Protein AF-A0A845V0U2-F1 (afdb_monomer_lite)

Organism: NCBI:txid2707351

pLDDT: mean 76.05, std 20.37, range [34.06, 98.31]

Sequence (108 aa):
MTSKRLALHSRMHVDTISPILSIRLTHMKTTIELPNDLLKQAKQTARAEGATLRALIEEGLQHALRAREQRKIVGLDFPTFGGSGLTEAFSEGDWSQLRNEIYRGRGG

Radius of gyration: 32.27 Å; chains: 1; bounding box: 70×57×74 Å

Secondary structure (DSSP, 8-state):
-------------------TTSTTS----------HHHHHHHHHHHHHTT--HHHHHHHHHHHHHHHHHTTS--------SSSSSS-HHHHT--HHHHHHHHTTTS--

Foldseek 3Di:
DDDDDDDDDDDDDPDDDPVPPPPPPDDDDDDDDDDPVVVVVLCVVCVVVVHDSVVSVVVVVVVVVVVVVVVPDPPPPPDDPPDDDDDPVCPVPDPVVVVCVVCPPVPD

InterPro domains:
  IPR010985 Ribbon-helix-helix [SSF47598] (29-69)

Structure (mmCIF, N/CA/C/O backbone):
data_AF-A0A845V0U2-F1
#
_entry.id   AF-A0A845V0U2-F1
#
loop_
_atom_site.group_PDB
_atom_site.id
_atom_site.type_symbol
_atom_site.label_atom_id
_atom_site.label_alt_id
_atom_site.label_comp_id
_atom_site.label_asym_id
_atom_site.label_entity_id
_atom_site.label_seq_id
_atom_site.pdbx_PDB_ins_code
_atom_site.Cartn_x
_atom_site.Cartn_y
_atom_site.Cartn_z
_atom_site.occupancy
_atom_site.B_iso_or_equiv
_atom_site.auth_seq_id
_atom_site.auth_comp_id
_atom_site.auth_asym_id
_atom_site.auth_atom_id
_atom_site.pdbx_PDB_model_num
ATOM 1 N N . MET A 1 1 ? 55.126 -42.897 18.189 1.00 37.78 1 MET A N 1
ATOM 2 C CA . MET A 1 1 ? 54.459 -41.665 18.667 1.00 37.78 1 MET A CA 1
ATOM 3 C C . MET A 1 1 ? 52.961 -41.873 18.516 1.00 37.78 1 MET A C 1
ATOM 5 O O . MET A 1 1 ? 52.460 -41.930 17.409 1.00 37.78 1 MET A O 1
ATOM 9 N N . THR A 1 2 ? 52.355 -42.430 19.563 1.00 35.25 2 THR A N 1
ATOM 10 C CA . THR A 1 2 ? 51.455 -41.754 20.527 1.00 35.25 2 THR A CA 1
ATOM 11 C C . THR A 1 2 ? 49.987 -41.855 20.124 1.00 35.25 2 THR A C 1
ATOM 13 O O . THR A 1 2 ? 49.462 -41.045 19.374 1.00 35.25 2 THR A O 1
ATOM 16 N N . SER A 1 3 ? 49.378 -42.906 20.680 1.00 34.06 3 SER A N 1
ATOM 17 C CA . SER A 1 3 ? 47.991 -43.064 21.115 1.00 34.06 3 SER A CA 1
ATOM 18 C C . SER A 1 3 ? 47.080 -41.843 21.028 1.00 34.06 3 SER A C 1
ATOM 20 O O . SER A 1 3 ? 47.426 -40.787 21.551 1.00 34.06 3 SER A O 1
ATOM 22 N N . LYS A 1 4 ? 45.818 -42.091 20.654 1.00 44.28 4 LYS A N 1
ATOM 23 C CA . LYS A 1 4 ? 44.692 -41.852 21.575 1.00 44.28 4 LYS A CA 1
ATOM 24 C C . LYS A 1 4 ? 43.432 -42.639 21.183 1.00 44.28 4 LYS A C 1
ATOM 26 O O . LYS A 1 4 ? 42.829 -42.425 20.142 1.00 44.28 4 LYS A O 1
ATOM 31 N N . ARG A 1 5 ? 43.063 -43.552 22.087 1.00 42.12 5 ARG A N 1
ATOM 32 C CA . ARG A 1 5 ? 41.711 -44.074 22.350 1.00 42.12 5 ARG A CA 1
ATOM 33 C C . ARG A 1 5 ? 40.795 -42.937 22.828 1.00 42.12 5 ARG A C 1
ATOM 35 O O . ARG A 1 5 ? 41.262 -42.157 23.651 1.00 42.12 5 ARG A O 1
ATOM 42 N N . LEU A 1 6 ? 39.521 -42.952 22.423 1.00 40.41 6 LEU A N 1
ATOM 43 C CA . LEU A 1 6 ? 38.274 -42.754 23.210 1.00 40.41 6 LEU A CA 1
ATOM 44 C C . LEU A 1 6 ? 37.167 -42.377 22.202 1.00 40.41 6 LEU A C 1
ATOM 46 O O . LEU A 1 6 ? 37.319 -41.400 21.487 1.00 40.41 6 LEU A O 1
ATOM 50 N N . ALA A 1 7 ? 36.156 -43.200 21.935 1.00 37.53 7 ALA A N 1
ATOM 51 C CA . ALA A 1 7 ? 35.041 -43.631 22.786 1.00 37.53 7 ALA A CA 1
ATOM 52 C C . ALA A 1 7 ? 33.756 -42.849 22.461 1.00 37.53 7 ALA A C 1
ATOM 54 O O . ALA A 1 7 ? 33.726 -41.632 22.561 1.00 37.53 7 ALA A O 1
ATOM 55 N N . LEU A 1 8 ? 32.714 -43.627 22.147 1.00 38.25 8 LEU A N 1
ATOM 56 C CA . LEU A 1 8 ? 31.318 -43.445 22.549 1.00 38.25 8 LEU A CA 1
ATOM 57 C C . LEU A 1 8 ? 30.676 -42.053 22.349 1.00 38.25 8 LEU A C 1
ATOM 59 O O . LEU A 1 8 ? 30.870 -41.146 23.146 1.00 38.25 8 LEU A O 1
ATOM 63 N N . HIS A 1 9 ? 29.698 -41.950 21.452 1.00 38.12 9 HIS A N 1
ATOM 64 C CA . HIS A 1 9 ? 28.314 -42.329 21.763 1.00 38.12 9 HIS A CA 1
ATOM 65 C C . HIS A 1 9 ? 27.393 -42.056 20.570 1.00 38.12 9 HIS A C 1
ATOM 67 O O . HIS A 1 9 ? 27.396 -40.990 19.966 1.00 38.12 9 HIS A O 1
ATOM 73 N N . SER A 1 10 ? 26.556 -43.051 20.297 1.00 45.88 10 SER A N 1
ATOM 74 C CA . SER A 1 10 ? 25.313 -42.926 19.552 1.00 45.88 10 SER A CA 1
ATOM 75 C C . SER A 1 10 ? 24.369 -41.942 20.248 1.00 45.88 10 SER A C 1
ATOM 77 O O . SER A 1 10 ? 24.117 -42.089 21.445 1.00 45.88 10 SER A O 1
ATOM 79 N N . ARG A 1 11 ? 23.800 -40.995 19.495 1.00 39.66 11 ARG A N 1
ATOM 80 C CA . ARG A 1 11 ? 22.417 -40.544 19.703 1.00 39.66 11 ARG A CA 1
ATOM 81 C C . ARG A 1 11 ? 21.900 -39.792 18.480 1.00 39.66 11 ARG A C 1
ATOM 83 O O . ARG A 1 11 ? 22.157 -38.610 18.293 1.00 39.66 11 ARG A O 1
ATOM 90 N N . MET A 1 12 ? 21.124 -40.505 17.666 1.00 43.47 12 MET A N 1
ATOM 91 C CA . MET A 1 12 ? 20.016 -39.890 16.946 1.00 43.47 12 MET A CA 1
ATOM 92 C C . MET A 1 12 ? 19.009 -39.403 17.988 1.00 43.47 12 MET A C 1
ATOM 94 O O . MET A 1 12 ? 18.418 -40.214 18.698 1.00 43.47 12 MET A O 1
ATOM 98 N N . HIS A 1 13 ? 18.800 -38.096 18.058 1.00 42.25 13 HIS A N 1
ATOM 99 C CA . HIS A 1 13 ? 17.496 -37.550 18.399 1.00 42.25 13 HIS A CA 1
ATOM 100 C C . HIS A 1 13 ? 17.319 -36.289 17.559 1.00 42.25 13 HIS A C 1
ATOM 102 O O . HIS A 1 13 ? 17.868 -35.228 17.840 1.00 42.25 13 HIS A O 1
ATOM 108 N N . VAL A 1 14 ? 16.646 -36.466 16.424 1.00 51.00 14 VAL A N 1
ATOM 109 C CA . VAL A 1 14 ? 16.053 -35.368 15.664 1.00 51.00 14 VAL A CA 1
ATOM 110 C C . VAL A 1 14 ? 14.872 -34.896 16.502 1.00 51.00 14 VAL A C 1
ATOM 112 O O . VAL A 1 14 ? 13.756 -35.387 16.357 1.00 51.00 14 VAL A O 1
ATOM 115 N N . ASP A 1 15 ? 15.160 -34.009 17.450 1.00 40.28 15 ASP A N 1
ATOM 116 C CA . ASP A 1 15 ? 14.149 -33.379 18.283 1.00 40.28 15 ASP A CA 1
ATOM 117 C C . ASP A 1 15 ? 13.441 -32.296 17.486 1.00 40.28 15 ASP A C 1
ATOM 119 O O . ASP A 1 15 ? 13.883 -31.154 17.351 1.00 40.28 15 ASP A O 1
ATOM 123 N N . THR A 1 16 ? 12.307 -32.706 16.934 1.00 51.66 16 THR A N 1
ATOM 124 C CA . THR A 1 16 ? 11.185 -31.854 16.573 1.00 51.66 16 THR A CA 1
ATOM 125 C C . THR A 1 16 ? 10.865 -30.901 17.729 1.00 51.66 16 THR A C 1
ATOM 127 O O . THR A 1 16 ? 10.142 -31.250 18.656 1.00 51.66 16 THR A O 1
ATOM 130 N N . ILE A 1 17 ? 11.367 -29.668 17.656 1.00 48.97 17 ILE A N 1
ATOM 131 C CA . ILE A 1 17 ? 10.842 -28.546 18.435 1.00 48.97 17 ILE A CA 1
ATOM 132 C C . ILE A 1 17 ? 10.338 -27.504 17.441 1.00 48.97 17 ILE A C 1
ATOM 134 O O . ILE A 1 17 ? 11.096 -26.754 16.829 1.00 48.97 17 ILE A O 1
ATOM 138 N N . SER A 1 18 ? 9.019 -27.514 17.265 1.00 43.78 18 SER A N 1
ATOM 139 C CA . SER A 1 18 ? 8.237 -26.555 16.493 1.00 43.78 18 SER A CA 1
ATOM 140 C C . SER A 1 18 ? 8.660 -25.104 16.789 1.00 43.78 18 SER A C 1
ATOM 142 O O . SER A 1 18 ? 8.627 -24.696 17.953 1.00 43.78 18 SER A O 1
ATOM 144 N N . PRO A 1 19 ? 8.980 -24.270 15.779 1.00 41.25 19 PRO A N 1
ATOM 145 C CA . PRO A 1 19 ? 9.452 -22.893 15.962 1.00 41.25 19 PRO A CA 1
ATOM 146 C C . PRO A 1 19 ? 8.307 -21.909 16.266 1.00 41.25 19 PRO A C 1
ATOM 148 O O . PRO A 1 19 ? 8.282 -20.781 15.776 1.00 41.25 19 PRO A O 1
ATOM 151 N N . ILE A 1 20 ? 7.357 -22.308 17.117 1.00 53.06 20 ILE A N 1
ATOM 152 C CA . ILE A 1 20 ? 6.240 -21.458 17.567 1.00 53.06 20 ILE A CA 1
ATOM 153 C C . ILE A 1 20 ? 6.767 -20.236 18.362 1.00 53.06 20 ILE A C 1
ATOM 155 O O . ILE A 1 20 ? 6.059 -19.248 18.539 1.00 53.06 20 ILE A O 1
ATOM 159 N N . LEU A 1 21 ? 8.049 -20.236 18.757 1.00 49.25 21 LEU A N 1
ATOM 160 C CA . LEU A 1 21 ? 8.686 -19.197 19.571 1.00 49.25 21 LEU A CA 1
ATOM 161 C C . LEU A 1 21 ? 9.716 -18.311 18.829 1.00 49.25 21 LEU A C 1
ATOM 163 O O . LEU A 1 21 ? 10.580 -17.727 19.472 1.00 49.25 21 LEU A O 1
ATOM 167 N N . SER A 1 22 ? 9.653 -18.163 17.497 1.00 48.09 22 SER A N 1
ATOM 168 C CA . SER A 1 22 ? 10.496 -17.177 16.771 1.00 48.09 22 SER A CA 1
ATOM 169 C C . SER A 1 22 ? 9.776 -15.847 16.442 1.00 48.09 22 SER A C 1
ATOM 171 O O . SER A 1 22 ? 10.392 -14.880 16.007 1.00 48.09 22 SER A O 1
ATOM 173 N N . ILE A 1 23 ? 8.468 -15.727 16.705 1.00 51.66 23 ILE A N 1
ATOM 174 C CA . ILE A 1 23 ? 7.623 -14.631 16.169 1.00 51.66 23 ILE A CA 1
ATOM 175 C C . ILE A 1 23 ? 7.716 -13.287 16.940 1.00 51.66 23 ILE A C 1
ATOM 177 O O . ILE A 1 23 ? 7.156 -12.279 16.516 1.00 51.66 23 ILE A O 1
ATOM 181 N N . ARG A 1 24 ? 8.436 -13.193 18.064 1.00 53.12 24 ARG A N 1
ATOM 182 C CA . ARG A 1 24 ? 8.381 -12.003 18.949 1.00 53.12 24 ARG A CA 1
ATOM 183 C C . ARG A 1 24 ? 9.572 -11.030 18.855 1.00 53.12 24 ARG A C 1
ATOM 185 O O . ARG A 1 24 ? 9.735 -10.234 19.773 1.00 53.12 24 ARG A O 1
ATOM 192 N N . LEU A 1 25 ? 10.379 -11.036 17.784 1.00 51.84 25 LEU A N 1
ATOM 193 C CA . LEU A 1 25 ? 11.579 -10.170 17.678 1.00 51.84 25 LEU A CA 1
ATOM 194 C C . LEU A 1 25 ? 11.816 -9.478 16.311 1.00 51.84 25 LEU A C 1
ATOM 196 O O . LEU A 1 25 ? 12.953 -9.166 15.978 1.00 51.84 25 LEU A O 1
ATOM 200 N N . THR A 1 26 ? 10.776 -9.164 15.524 1.00 57.16 26 THR A N 1
ATOM 201 C CA . THR A 1 26 ? 10.941 -8.354 14.284 1.00 57.16 26 THR A CA 1
ATOM 202 C C . THR A 1 26 ? 9.974 -7.176 14.129 1.00 57.16 26 THR A C 1
ATOM 204 O O . THR A 1 26 ? 10.027 -6.457 13.132 1.00 57.16 26 THR A O 1
ATOM 207 N N . HIS A 1 27 ? 9.094 -6.915 15.099 1.00 63.62 27 HIS A N 1
ATOM 208 C CA . HIS A 1 27 ? 8.126 -5.825 14.979 1.00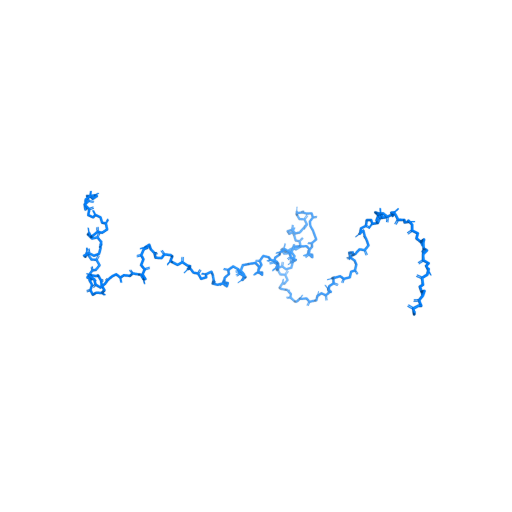 63.62 27 HIS A CA 1
ATOM 209 C C . HIS A 1 27 ? 8.683 -4.498 15.497 1.00 63.62 27 HIS A C 1
ATOM 211 O O . HIS A 1 27 ? 8.606 -4.187 16.683 1.00 63.62 27 HIS A O 1
ATOM 217 N N . MET A 1 28 ? 9.170 -3.669 14.576 1.00 72.69 28 MET A N 1
ATOM 218 C CA . MET A 1 28 ? 9.377 -2.251 14.849 1.00 72.69 28 MET A CA 1
ATOM 219 C C . MET A 1 28 ? 8.017 -1.559 15.043 1.00 72.69 28 MET A C 1
ATOM 221 O O . MET A 1 28 ? 7.066 -1.768 14.278 1.00 72.69 28 MET A O 1
ATOM 225 N N . LYS A 1 29 ? 7.919 -0.725 16.081 1.00 81.31 29 LYS A N 1
ATOM 226 C CA . LYS A 1 29 ? 6.811 0.213 16.257 1.00 81.31 29 LYS A CA 1
ATOM 227 C C . LYS A 1 29 ? 7.159 1.489 15.503 1.00 81.31 29 LYS A C 1
ATOM 229 O O . LYS A 1 29 ? 8.090 2.191 15.875 1.00 81.31 29 LYS A O 1
ATOM 234 N N . THR A 1 30 ? 6.405 1.775 14.453 1.00 85.94 30 THR A N 1
ATOM 235 C CA . THR A 1 30 ? 6.503 3.032 13.715 1.00 85.94 30 THR A CA 1
ATOM 236 C C . THR A 1 30 ? 5.354 3.951 14.113 1.00 85.94 30 THR A C 1
ATOM 238 O O . THR A 1 30 ? 4.217 3.508 14.317 1.00 85.94 30 THR A O 1
ATOM 241 N N . THR A 1 31 ? 5.671 5.235 14.247 1.00 92.00 31 THR A N 1
ATOM 242 C CA . THR A 1 31 ? 4.694 6.321 14.322 1.00 92.00 31 THR A CA 1
ATOM 243 C C . THR A 1 31 ? 4.782 7.060 12.997 1.00 92.00 31 THR A C 1
ATOM 245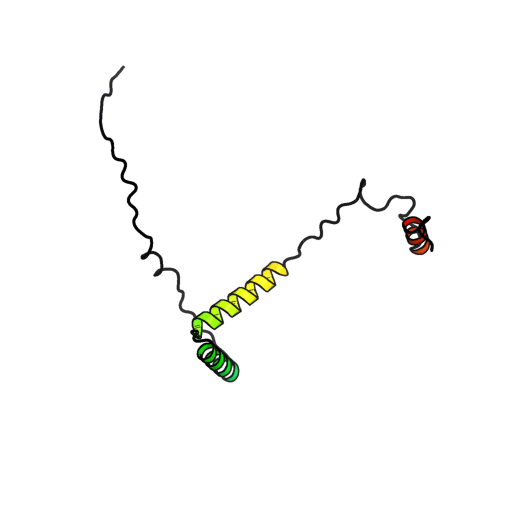 O O . THR A 1 31 ? 5.868 7.470 12.598 1.00 92.00 31 THR A O 1
ATOM 248 N N . ILE A 1 32 ? 3.661 7.158 12.291 1.00 92.06 32 ILE A N 1
ATOM 249 C CA . ILE A 1 32 ? 3.556 7.830 10.996 1.00 92.06 32 ILE A CA 1
ATOM 250 C C . ILE A 1 32 ? 2.410 8.832 11.074 1.00 92.06 32 ILE A C 1
ATOM 252 O O . ILE A 1 32 ? 1.358 8.520 11.635 1.00 92.06 32 ILE A O 1
ATOM 256 N N . GLU A 1 33 ? 2.614 10.014 10.509 1.00 95.56 33 GLU A N 1
ATOM 257 C CA . GLU A 1 33 ? 1.561 11.015 10.366 1.00 95.56 33 GLU A CA 1
ATOM 258 C C . GLU A 1 33 ? 0.755 10.713 9.100 1.00 95.56 33 GLU A C 1
ATOM 260 O O . GLU A 1 33 ? 1.320 10.513 8.023 1.00 95.56 33 GLU A O 1
ATOM 265 N N . LEU A 1 34 ? -0.570 10.652 9.230 1.00 95.06 34 LEU A N 1
ATOM 266 C CA . LEU A 1 34 ? -1.491 10.371 8.129 1.00 95.06 34 LEU A CA 1
ATOM 267 C C . LEU A 1 34 ? -2.602 11.426 8.105 1.00 95.06 34 LEU A C 1
ATOM 269 O O . LEU A 1 34 ? -3.115 11.777 9.169 1.00 95.06 34 LEU A O 1
ATOM 273 N N . PRO A 1 35 ? -3.048 11.881 6.919 1.00 98.00 35 PRO A N 1
ATOM 274 C CA . PRO A 1 35 ? -4.251 12.698 6.815 1.00 98.00 35 PRO A CA 1
ATOM 275 C C . PRO A 1 35 ? -5.449 12.003 7.476 1.00 98.00 35 PRO A C 1
ATOM 277 O O . PRO A 1 35 ? -5.662 10.802 7.285 1.00 98.00 35 PRO A O 1
ATOM 280 N N . ASN A 1 36 ? -6.256 12.761 8.223 1.00 97.88 36 ASN A N 1
ATOM 281 C CA . ASN A 1 36 ? -7.390 12.220 8.983 1.00 97.88 36 ASN A CA 1
ATOM 282 C C . ASN A 1 36 ? -8.368 11.429 8.105 1.00 97.88 36 ASN A C 1
ATOM 284 O O . ASN A 1 36 ? -8.819 10.349 8.496 1.00 97.88 36 ASN A O 1
ATOM 288 N N . ASP A 1 37 ? -8.653 11.932 6.904 1.00 98.12 37 ASP A N 1
ATOM 289 C CA . ASP A 1 37 ? -9.569 11.281 5.968 1.00 98.12 37 ASP A CA 1
ATOM 290 C C . ASP A 1 37 ? -9.029 9.932 5.489 1.00 98.12 37 ASP A C 1
ATOM 292 O O . ASP A 1 37 ? -9.777 8.956 5.424 1.00 98.12 37 ASP A O 1
ATOM 296 N N . LEU A 1 38 ? -7.718 9.841 5.246 1.00 97.44 38 LEU A N 1
ATOM 297 C CA . LEU A 1 38 ? -7.064 8.594 4.857 1.00 97.44 38 LEU A CA 1
ATOM 298 C C . LEU A 1 38 ? -7.077 7.582 6.008 1.00 97.44 38 LEU A C 1
ATOM 300 O O . LEU A 1 38 ? -7.396 6.412 5.802 1.00 97.44 38 LEU A O 1
ATOM 304 N N . LEU A 1 39 ? -6.797 8.030 7.236 1.00 97.62 39 LEU A N 1
ATOM 305 C CA . LEU A 1 39 ? -6.867 7.173 8.422 1.00 97.62 39 LEU A CA 1
ATOM 306 C C . LEU A 1 39 ? -8.289 6.637 8.650 1.00 97.62 39 LEU A C 1
ATOM 308 O O . LEU A 1 39 ? -8.460 5.475 9.031 1.00 97.62 39 LEU A O 1
ATOM 312 N N . LYS A 1 40 ? -9.310 7.472 8.426 1.00 98.25 40 LYS A N 1
ATOM 313 C CA . LYS A 1 40 ? -10.720 7.078 8.532 1.00 98.25 40 LYS A CA 1
ATOM 314 C C . LYS A 1 40 ? -11.071 6.012 7.496 1.00 98.25 40 LYS A C 1
ATOM 316 O O . LYS A 1 40 ? -11.626 4.981 7.874 1.00 98.25 40 LYS A O 1
ATOM 321 N N . GLN A 1 41 ? -10.707 6.238 6.234 1.00 98.06 41 GLN A N 1
ATOM 322 C CA . GLN A 1 41 ? -10.931 5.282 5.147 1.00 98.06 41 GLN A CA 1
ATOM 323 C C . GLN A 1 41 ? -10.230 3.950 5.430 1.00 98.06 41 GLN A C 1
ATOM 325 O O . GLN A 1 41 ? -10.885 2.913 5.455 1.00 98.06 41 GLN A O 1
ATOM 330 N N . ALA A 1 42 ? -8.941 3.978 5.778 1.00 97.38 42 ALA A N 1
ATOM 331 C CA . ALA A 1 42 ? -8.171 2.773 6.081 1.00 97.38 42 ALA A CA 1
ATOM 332 C C . ALA A 1 42 ? -8.777 1.958 7.240 1.00 97.38 42 ALA A C 1
ATOM 334 O O . ALA A 1 42 ? -8.866 0.733 7.171 1.00 97.38 42 ALA A O 1
ATOM 335 N N . LYS A 1 43 ? -9.251 2.624 8.304 1.00 97.56 43 LYS A N 1
ATOM 336 C CA . LYS A 1 43 ? -9.947 1.950 9.415 1.00 97.56 43 LYS A CA 1
ATOM 337 C C . LYS A 1 43 ? -11.271 1.324 8.981 1.00 97.56 43 LYS A C 1
ATOM 339 O O . LYS A 1 43 ? -11.617 0.260 9.489 1.00 97.56 43 LYS A O 1
ATOM 344 N N . GLN A 1 44 ? -12.023 1.987 8.105 1.00 98.31 44 GLN A N 1
ATOM 345 C CA . GLN A 1 44 ? -13.290 1.466 7.598 1.00 98.31 44 GLN A CA 1
ATOM 346 C C . GLN A 1 44 ? -13.067 0.234 6.718 1.00 98.31 44 GLN A C 1
ATOM 348 O O . GLN A 1 44 ? -13.731 -0.776 6.941 1.00 98.31 44 GLN A O 1
ATOM 353 N N . THR A 1 45 ? -12.095 0.289 5.805 1.00 98.25 45 THR A N 1
ATOM 354 C CA . THR A 1 45 ? -11.693 -0.841 4.956 1.00 98.25 45 THR A CA 1
ATOM 355 C C . THR A 1 45 ? -11.244 -2.031 5.795 1.00 98.25 45 THR A C 1
ATOM 357 O O . THR A 1 45 ? -11.826 -3.105 5.688 1.00 98.25 45 THR A O 1
ATOM 360 N N . ALA A 1 46 ? -10.315 -1.819 6.734 1.00 97.50 46 ALA A N 1
ATOM 361 C CA . ALA A 1 46 ? -9.832 -2.893 7.600 1.00 97.50 46 ALA A CA 1
ATOM 362 C C . ALA A 1 46 ? -10.975 -3.561 8.387 1.00 97.50 46 ALA A C 1
ATOM 364 O O . ALA A 1 46 ? -11.020 -4.781 8.501 1.00 97.50 46 ALA A O 1
ATOM 365 N N . ARG A 1 47 ? -11.945 -2.781 8.888 1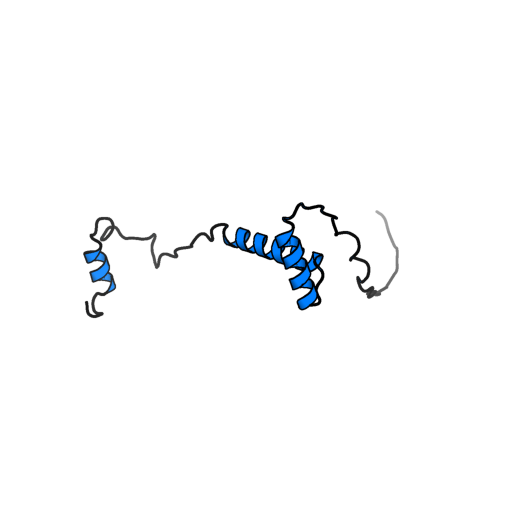.00 97.94 47 ARG A N 1
ATOM 366 C CA . ARG A 1 47 ? -13.127 -3.335 9.571 1.00 97.94 47 ARG A CA 1
ATOM 367 C C . ARG A 1 47 ? -14.018 -4.148 8.638 1.00 97.94 47 ARG A C 1
ATOM 369 O O . ARG A 1 47 ? -14.483 -5.204 9.050 1.00 97.94 47 ARG A O 1
ATOM 376 N N . ALA A 1 48 ? -14.269 -3.653 7.427 1.00 98.12 48 ALA A N 1
ATOM 377 C CA . ALA A 1 48 ? -15.097 -4.344 6.442 1.00 98.12 48 ALA A CA 1
ATOM 378 C C . ALA A 1 48 ? -14.484 -5.690 6.017 1.00 98.12 48 ALA A C 1
ATOM 380 O O . ALA A 1 48 ? -15.214 -6.649 5.794 1.00 98.12 48 ALA A O 1
ATOM 381 N N . GLU A 1 49 ? -13.155 -5.770 5.973 1.00 97.06 49 GLU A N 1
ATOM 382 C CA . GLU A 1 49 ? -12.397 -6.966 5.579 1.00 97.06 49 GLU A CA 1
ATOM 383 C C . GLU A 1 49 ? -12.051 -7.893 6.759 1.00 97.06 49 GLU A C 1
ATOM 385 O O . GLU A 1 49 ? -11.431 -8.936 6.568 1.00 97.06 49 GLU A O 1
ATOM 390 N N . GLY A 1 50 ? -12.418 -7.531 7.996 1.00 96.88 50 GLY A N 1
ATOM 391 C CA . GLY A 1 50 ? -12.027 -8.289 9.191 1.00 96.88 50 GLY A CA 1
ATOM 392 C C . GLY A 1 50 ? -10.517 -8.259 9.480 1.00 96.88 50 GLY A C 1
ATOM 393 O O . GLY A 1 50 ? -10.001 -9.120 10.191 1.00 96.88 50 GLY A O 1
ATOM 394 N N . ALA A 1 51 ? -9.805 -7.268 8.945 1.00 95.38 51 ALA A N 1
ATOM 395 C CA . ALA A 1 51 ? -8.371 -7.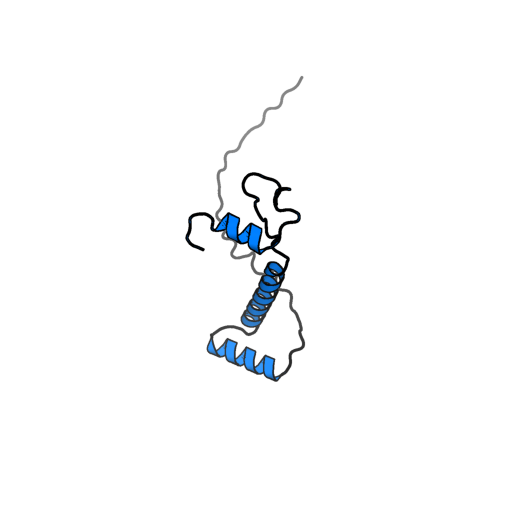072 9.090 1.00 95.38 51 ALA A CA 1
ATOM 396 C C . ALA A 1 51 ? -8.031 -6.007 10.149 1.00 95.38 51 ALA A C 1
ATOM 398 O O . ALA A 1 51 ? -8.871 -5.244 10.636 1.00 95.38 51 ALA A O 1
ATOM 399 N N . THR A 1 52 ? -6.749 -5.917 10.510 1.00 95.81 52 THR A N 1
ATOM 400 C CA . THR A 1 52 ? -6.250 -4.824 11.357 1.00 95.81 52 THR A CA 1
ATOM 401 C C . THR A 1 52 ? -5.731 -3.674 10.499 1.00 95.81 52 THR A C 1
ATOM 403 O O . THR A 1 52 ? -5.182 -3.895 9.422 1.00 95.81 52 THR A O 1
ATOM 406 N N . LEU A 1 53 ? -5.808 -2.437 11.007 1.00 94.81 53 LEU A N 1
ATOM 407 C CA . LEU A 1 53 ? -5.192 -1.277 10.343 1.00 94.81 53 LEU A CA 1
ATOM 408 C C . LEU A 1 53 ? -3.692 -1.502 10.084 1.00 94.81 53 LEU A C 1
ATOM 410 O O . LEU A 1 53 ? -3.166 -1.074 9.065 1.00 94.81 53 LEU A O 1
ATOM 414 N N . ARG A 1 54 ? -3.012 -2.193 11.006 1.00 93.12 54 ARG A N 1
ATOM 415 C CA . ARG A 1 54 ? -1.604 -2.564 10.861 1.00 93.12 54 ARG A CA 1
ATOM 416 C C . ARG A 1 54 ? -1.384 -3.454 9.637 1.00 93.12 54 ARG A C 1
ATOM 418 O O . ARG A 1 54 ? -0.507 -3.142 8.844 1.00 93.12 54 ARG A O 1
ATOM 425 N N . ALA A 1 55 ? -2.182 -4.512 9.490 1.00 93.75 55 ALA A N 1
ATOM 426 C CA . ALA A 1 55 ? -2.082 -5.431 8.359 1.00 93.75 55 ALA A CA 1
ATOM 427 C C . ALA A 1 55 ? -2.3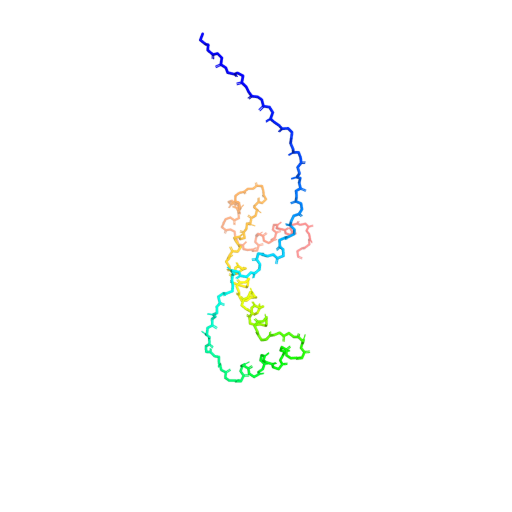07 -4.703 7.025 1.00 93.75 55 ALA A C 1
ATOM 429 O O . ALA A 1 55 ? -1.507 -4.861 6.109 1.00 93.75 55 ALA A O 1
ATOM 430 N N . LEU A 1 56 ? -3.312 -3.822 6.959 1.00 96.25 56 LEU A N 1
ATOM 431 C CA . LEU A 1 56 ? -3.592 -3.024 5.762 1.00 96.25 56 LEU A CA 1
ATOM 432 C C . LEU A 1 56 ? -2.426 -2.081 5.398 1.00 96.25 56 LEU A C 1
ATOM 434 O O . LEU A 1 56 ? -2.067 -1.941 4.231 1.00 96.25 56 LEU A O 1
ATOM 438 N N . ILE A 1 57 ? -1.797 -1.449 6.397 1.00 94.88 57 ILE A N 1
ATOM 439 C CA . ILE A 1 57 ? -0.615 -0.595 6.187 1.00 94.88 57 ILE A CA 1
ATOM 440 C C . ILE A 1 57 ? 0.586 -1.423 5.708 1.00 94.88 57 ILE A C 1
ATOM 442 O O . ILE A 1 57 ? 1.303 -0.995 4.803 1.00 94.88 57 ILE A O 1
ATOM 446 N N . GLU A 1 58 ? 0.818 -2.593 6.305 1.00 94.44 58 GLU A N 1
ATOM 447 C CA . GLU A 1 58 ? 1.912 -3.491 5.920 1.00 94.44 58 GLU A CA 1
ATOM 448 C C . GLU A 1 58 ? 1.736 -3.997 4.484 1.00 94.44 58 GLU A C 1
ATOM 450 O O . GLU A 1 58 ? 2.688 -3.951 3.703 1.00 94.44 58 GLU A O 1
ATOM 455 N N . GLU A 1 59 ? 0.520 -4.390 4.101 1.00 95.19 59 GLU A N 1
ATOM 456 C CA . GLU A 1 59 ? 0.189 -4.789 2.733 1.00 95.19 59 GLU A CA 1
ATOM 457 C C . GLU A 1 59 ? 0.433 -3.649 1.732 1.00 95.19 59 GLU A C 1
ATOM 459 O O . GLU A 1 59 ? 1.129 -3.833 0.729 1.00 95.19 59 GLU A O 1
ATOM 464 N N . GLY A 1 60 ? -0.076 -2.447 2.026 1.00 95.00 60 GLY A N 1
ATOM 465 C CA . GLY A 1 60 ? 0.127 -1.271 1.179 1.00 95.00 60 GLY A CA 1
ATOM 466 C C . GLY A 1 60 ? 1.607 -0.919 1.003 1.00 95.00 60 GLY A C 1
ATOM 467 O O . GLY A 1 60 ? 2.052 -0.631 -0.113 1.00 95.00 60 GLY A O 1
ATOM 468 N N . LEU A 1 61 ? 2.399 -1.003 2.078 1.00 95.50 61 LEU A N 1
ATOM 469 C CA . LEU A 1 61 ? 3.842 -0.769 2.027 1.00 95.50 61 LEU A CA 1
ATOM 470 C C . LEU A 1 61 ? 4.553 -1.824 1.170 1.00 95.50 61 LEU A C 1
ATOM 472 O O . LEU A 1 61 ? 5.380 -1.472 0.328 1.00 95.50 61 LEU A O 1
ATOM 476 N N . GLN A 1 62 ? 4.208 -3.102 1.334 1.00 95.94 62 GLN A N 1
ATOM 477 C CA . GLN A 1 62 ? 4.761 -4.176 0.511 1.00 95.94 62 GLN A CA 1
ATOM 478 C C . GLN A 1 62 ? 4.429 -3.991 -0.975 1.00 95.94 62 GLN A C 1
ATOM 480 O O . GLN A 1 62 ? 5.313 -4.139 -1.820 1.00 95.94 62 GLN A O 1
ATOM 485 N N . HIS A 1 63 ? 3.186 -3.628 -1.308 1.00 96.88 63 HIS A N 1
ATOM 486 C CA . HIS A 1 63 ? 2.790 -3.322 -2.685 1.00 96.88 63 HIS A CA 1
ATOM 487 C C . HIS A 1 63 ? 3.600 -2.164 -3.270 1.00 96.88 63 HIS A C 1
ATOM 489 O O . HIS A 1 63 ? 4.116 -2.273 -4.386 1.00 96.88 63 HIS A O 1
ATOM 495 N N . ALA A 1 64 ? 3.773 -1.083 -2.507 1.00 96.19 64 ALA A N 1
ATOM 496 C CA . ALA A 1 64 ? 4.556 0.066 -2.942 1.00 96.19 64 ALA A CA 1
ATOM 497 C C . ALA A 1 64 ? 6.034 -0.285 -3.194 1.00 96.19 64 ALA A C 1
ATOM 499 O O . ALA A 1 64 ? 6.622 0.225 -4.150 1.00 96.19 64 ALA A O 1
ATOM 500 N N . LEU A 1 65 ? 6.629 -1.155 -2.369 1.00 96.12 65 LEU A N 1
ATOM 501 C CA . LEU A 1 65 ? 8.007 -1.626 -2.545 1.00 96.12 65 LEU A CA 1
ATOM 502 C C . LEU A 1 65 ? 8.149 -2.528 -3.776 1.00 96.12 65 LEU A C 1
ATOM 504 O O . LEU A 1 65 ? 8.987 -2.238 -4.631 1.00 96.12 65 LEU A O 1
ATOM 508 N N . ARG A 1 66 ? 7.272 -3.528 -3.944 1.00 93.69 66 ARG A N 1
ATOM 509 C CA . ARG A 1 66 ? 7.261 -4.403 -5.134 1.00 93.69 66 ARG A CA 1
ATOM 510 C C . ARG A 1 66 ? 7.149 -3.601 -6.432 1.00 93.69 66 ARG A C 1
ATOM 512 O O . ARG A 1 66 ? 7.918 -3.810 -7.367 1.00 93.69 66 ARG A O 1
ATOM 519 N N . ALA A 1 67 ? 6.254 -2.614 -6.471 1.00 92.88 67 ALA A N 1
ATOM 520 C CA . ALA A 1 67 ? 6.081 -1.741 -7.634 1.00 92.88 67 ALA A CA 1
ATOM 521 C C . ALA A 1 67 ? 7.309 -0.853 -7.931 1.00 92.88 67 ALA A C 1
ATOM 523 O O . ALA A 1 67 ? 7.440 -0.294 -9.023 1.00 92.88 67 ALA A O 1
ATOM 524 N N . ARG A 1 68 ? 8.199 -0.640 -6.956 1.00 91.06 68 ARG A N 1
ATOM 525 C CA . ARG A 1 68 ? 9.466 0.083 -7.151 1.00 91.06 68 ARG A CA 1
ATOM 526 C C . ARG A 1 68 ? 10.584 -0.851 -7.591 1.00 91.06 68 ARG A C 1
ATOM 528 O O . ARG A 1 68 ? 11.359 -0.463 -8.458 1.00 91.06 68 ARG A O 1
ATOM 535 N N . GLU A 1 69 ? 10.631 -2.064 -7.055 1.00 89.25 69 GLU A N 1
ATOM 536 C CA . GLU A 1 69 ? 11.549 -3.112 -7.510 1.00 89.25 69 GLU A CA 1
ATOM 537 C C . GLU A 1 69 ? 11.303 -3.462 -8.978 1.00 89.25 69 GLU A C 1
ATOM 539 O O . GLU A 1 69 ? 12.240 -3.464 -9.763 1.00 89.25 69 GLU A O 1
ATOM 544 N N . GLN A 1 70 ? 10.044 -3.626 -9.389 1.00 81.38 70 GLN A N 1
ATOM 545 C CA . GLN A 1 70 ? 9.690 -3.878 -10.792 1.00 81.38 70 GLN A CA 1
ATOM 546 C C . GLN A 1 70 ? 10.029 -2.703 -11.724 1.00 81.38 70 GLN A C 1
ATOM 548 O O . GLN A 1 70 ? 10.256 -2.896 -12.913 1.00 81.38 70 GLN A O 1
ATOM 553 N N . ARG A 1 71 ? 10.082 -1.473 -11.191 1.00 76.31 71 ARG A N 1
ATOM 554 C CA . ARG A 1 71 ? 10.517 -0.283 -11.939 1.00 76.31 71 ARG A CA 1
ATOM 555 C C . ARG A 1 71 ? 12.032 -0.151 -12.057 1.00 76.31 71 ARG A C 1
ATOM 557 O O . ARG A 1 71 ? 12.483 0.658 -12.868 1.00 76.31 71 ARG A O 1
ATOM 564 N N . LYS A 1 72 ? 12.828 -0.911 -11.294 1.00 68.31 72 LYS A N 1
ATOM 565 C CA . LYS A 1 72 ? 14.258 -1.055 -11.587 1.00 68.31 72 LYS A CA 1
ATOM 566 C C . LYS A 1 72 ? 14.371 -1.858 -12.879 1.00 68.31 72 LYS A C 1
ATOM 568 O O . LYS A 1 72 ? 14.315 -3.078 -12.857 1.00 68.31 72 LYS A O 1
ATOM 573 N N . ILE A 1 73 ? 14.447 -1.103 -13.973 1.00 60.50 73 ILE A N 1
ATOM 574 C CA . ILE A 1 73 ? 14.771 -1.467 -15.352 1.00 60.50 73 ILE A CA 1
ATOM 575 C C . ILE A 1 73 ? 15.119 -2.949 -15.486 1.00 60.50 73 ILE A C 1
ATOM 577 O O . ILE A 1 73 ? 16.240 -3.370 -15.199 1.00 60.50 73 ILE A O 1
ATOM 581 N N . VAL A 1 74 ? 14.147 -3.726 -15.962 1.00 64.81 74 VAL A N 1
ATOM 582 C CA . VAL A 1 74 ? 14.456 -4.973 -16.649 1.00 64.81 74 VAL A CA 1
ATOM 583 C C . VAL A 1 74 ? 15.245 -4.527 -17.871 1.00 64.81 74 VAL A C 1
ATOM 585 O O . VAL A 1 74 ? 14.684 -3.883 -18.759 1.00 64.81 74 VAL A O 1
ATOM 588 N N . GLY A 1 75 ? 16.561 -4.738 -17.871 1.00 65.44 75 GLY A N 1
ATOM 589 C CA . GLY A 1 75 ? 17.330 -4.593 -19.098 1.00 65.44 75 GLY A CA 1
ATOM 590 C C . GLY A 1 75 ? 16.652 -5.491 -20.120 1.00 65.44 75 GLY A C 1
ATOM 591 O O . GLY A 1 75 ? 16.577 -6.699 -19.903 1.00 65.44 75 GLY A O 1
ATOM 592 N N . LEU A 1 76 ? 16.054 -4.900 -21.155 1.00 70.25 76 LEU A N 1
ATOM 593 C CA . LEU A 1 76 ? 15.529 -5.681 -22.261 1.00 70.25 76 LEU A CA 1
ATOM 594 C C . LEU A 1 76 ? 16.747 -6.302 -22.930 1.00 70.25 76 LEU A C 1
ATOM 596 O O . LEU A 1 76 ? 17.522 -5.608 -23.587 1.00 70.25 76 LEU A O 1
ATOM 600 N N . ASP A 1 77 ? 16.944 -7.592 -22.686 1.00 69.50 77 ASP A N 1
ATOM 601 C CA . ASP A 1 77 ? 17.832 -8.389 -23.506 1.00 69.50 77 ASP A CA 1
ATOM 602 C C . ASP A 1 77 ? 17.145 -8.514 -24.866 1.00 69.50 77 ASP A C 1
ATOM 604 O O . ASP A 1 77 ? 16.059 -9.090 -24.974 1.00 69.50 77 ASP A O 1
ATOM 608 N N . PHE A 1 78 ? 17.718 -7.866 -25.876 1.00 74.88 78 PHE A N 1
ATOM 609 C CA . PHE A 1 78 ? 17.276 -7.971 -27.258 1.00 74.88 78 PHE A CA 1
ATOM 610 C C . PHE A 1 78 ? 18.167 -9.013 -27.934 1.00 74.88 78 PHE A C 1
ATOM 612 O O . PHE A 1 78 ? 19.172 -8.630 -28.541 1.00 74.88 78 PHE A O 1
ATOM 619 N N . PRO A 1 79 ? 17.846 -10.320 -27.829 1.00 72.56 79 PRO A N 1
ATOM 620 C CA . PRO A 1 79 ? 18.645 -11.344 -28.470 1.00 72.56 79 PRO A CA 1
ATOM 621 C C . PRO A 1 79 ? 18.621 -11.102 -29.976 1.00 72.56 79 PRO A C 1
ATOM 623 O O . PRO A 1 79 ? 17.577 -11.137 -30.631 1.00 72.56 79 PRO A O 1
ATOM 626 N N . THR A 1 80 ? 19.790 -10.833 -30.532 1.00 77.62 80 THR A N 1
ATOM 627 C CA . THR A 1 80 ? 19.979 -10.709 -31.969 1.00 77.62 80 THR A CA 1
ATOM 628 C C . THR A 1 80 ? 20.029 -12.109 -32.571 1.00 77.62 80 THR A C 1
ATOM 630 O O . THR A 1 80 ? 20.783 -12.980 -32.135 1.00 77.62 80 THR A O 1
ATOM 633 N N . PHE A 1 81 ? 19.203 -12.365 -33.584 1.00 74.88 81 PHE A N 1
ATOM 634 C CA . PHE A 1 81 ? 19.225 -13.652 -34.270 1.00 74.88 81 PHE A CA 1
ATOM 635 C C . PHE A 1 81 ? 20.446 -13.725 -35.196 1.00 74.88 81 PHE A C 1
ATOM 637 O O . PHE A 1 81 ? 20.503 -13.030 -36.207 1.00 74.88 81 PHE A O 1
ATOM 644 N N . GLY A 1 82 ? 21.426 -14.563 -34.846 1.00 71.00 82 GLY A N 1
ATOM 645 C CA . GLY A 1 82 ? 22.537 -14.925 -35.734 1.00 71.00 82 GLY A CA 1
ATOM 646 C C . GLY A 1 82 ? 23.564 -13.823 -36.034 1.00 71.00 82 GLY A C 1
ATOM 647 O O . GLY A 1 82 ? 24.311 -13.965 -36.998 1.00 71.00 82 GLY A O 1
ATOM 648 N N . GLY A 1 83 ? 23.634 -12.742 -35.248 1.00 72.56 83 GLY A N 1
ATOM 649 C CA . GLY A 1 83 ? 24.577 -11.639 -35.489 1.00 72.56 83 GLY A CA 1
ATOM 650 C C . GLY A 1 83 ? 24.624 -10.609 -34.359 1.00 72.56 83 GLY A C 1
ATOM 651 O O . GLY A 1 83 ? 24.050 -10.835 -33.301 1.00 72.56 83 GLY A O 1
ATOM 652 N N . SER A 1 84 ? 25.292 -9.473 -34.577 1.00 75.88 84 SER A N 1
ATOM 653 C CA . SER A 1 84 ? 25.433 -8.367 -33.606 1.00 75.88 84 SER A CA 1
ATOM 654 C C . SER A 1 84 ? 24.435 -7.218 -33.816 1.00 75.88 84 SER A C 1
ATOM 656 O O . SER A 1 84 ? 24.647 -6.118 -33.312 1.00 75.88 84 SER A O 1
ATOM 658 N N . GLY A 1 85 ? 23.352 -7.458 -34.562 1.00 75.81 85 GLY A N 1
ATOM 659 C CA . GLY A 1 85 ? 22.329 -6.457 -34.864 1.00 75.81 85 GLY A CA 1
ATOM 660 C C . GLY A 1 85 ? 22.169 -6.225 -36.363 1.00 75.81 85 GLY A C 1
ATOM 661 O O . GLY A 1 85 ? 22.261 -7.163 -37.153 1.00 75.81 85 GLY A O 1
ATOM 662 N N . LEU A 1 86 ? 21.883 -4.979 -36.742 1.00 80.88 86 LEU A N 1
ATOM 663 C CA . LEU A 1 86 ? 21.642 -4.577 -38.126 1.00 80.88 86 LEU A CA 1
ATOM 664 C C . LEU A 1 86 ? 22.911 -4.763 -38.973 1.00 80.88 86 LEU A C 1
ATOM 666 O O . LEU A 1 86 ? 23.990 -4.322 -38.589 1.00 80.88 86 LEU A O 1
ATOM 670 N N . THR A 1 87 ? 22.790 -5.428 -40.120 1.00 81.38 87 THR A N 1
ATOM 671 C CA . THR A 1 87 ? 23.907 -5.618 -41.058 1.00 81.38 87 THR A CA 1
ATOM 672 C C . THR A 1 87 ? 24.174 -4.348 -41.864 1.00 81.38 87 THR A C 1
ATOM 674 O O . THR A 1 87 ? 23.235 -3.604 -42.136 1.00 81.38 87 THR A O 1
ATOM 677 N N . GLU A 1 88 ? 25.399 -4.170 -42.367 1.00 80.38 88 GLU A N 1
ATOM 678 C CA . GLU A 1 88 ? 25.809 -3.014 -43.189 1.00 80.38 88 GLU A CA 1
ATOM 679 C C . GLU A 1 88 ? 24.880 -2.731 -44.386 1.00 80.38 88 GLU A C 1
ATOM 681 O O . GLU A 1 88 ? 24.617 -1.590 -44.725 1.00 80.38 88 GLU A O 1
ATOM 686 N N . ALA A 1 89 ? 24.281 -3.761 -44.993 1.00 79.06 89 ALA A N 1
ATOM 687 C CA . ALA A 1 89 ? 23.328 -3.584 -46.096 1.00 79.06 89 ALA A CA 1
ATOM 688 C C . ALA A 1 89 ? 22.072 -2.759 -45.730 1.00 79.06 89 ALA A C 1
ATOM 690 O O . ALA A 1 89 ? 21.346 -2.310 -46.617 1.00 79.06 89 ALA A O 1
ATOM 691 N N . PHE A 1 90 ? 21.803 -2.589 -44.434 1.00 80.06 90 PHE A N 1
ATOM 692 C CA . PHE A 1 90 ? 20.662 -1.852 -43.902 1.00 80.06 90 PHE A CA 1
ATOM 693 C C . PHE A 1 90 ? 21.074 -0.774 -42.886 1.00 80.06 90 PHE A C 1
ATOM 695 O O . PHE A 1 90 ? 20.185 -0.131 -42.336 1.00 80.06 90 PHE A O 1
ATOM 702 N N . SER A 1 91 ? 22.375 -0.552 -42.639 1.00 77.62 91 SER A N 1
ATOM 703 C CA . SER A 1 91 ? 22.880 0.435 -41.662 1.00 77.62 91 SER A CA 1
ATOM 704 C C . SER A 1 91 ? 22.489 1.873 -42.027 1.00 77.62 91 SER A C 1
ATOM 706 O O . SER A 1 91 ? 22.149 2.660 -41.146 1.00 77.62 91 SER A O 1
ATOM 708 N N . GLU A 1 92 ? 22.464 2.182 -43.325 1.00 77.56 92 GLU A N 1
ATOM 709 C CA . GLU A 1 92 ? 22.072 3.480 -43.895 1.00 77.56 92 GLU A CA 1
ATOM 710 C C . GLU A 1 92 ? 20.703 3.438 -44.607 1.00 77.56 92 GLU A C 1
ATOM 712 O O . GLU A 1 92 ? 20.299 4.395 -45.268 1.00 77.56 92 GLU A O 1
ATOM 717 N N . GLY A 1 93 ? 19.989 2.311 -44.519 1.00 70.94 93 GLY A N 1
ATOM 718 C CA . GLY A 1 93 ? 18.767 2.074 -45.286 1.00 70.94 93 GLY A CA 1
ATOM 719 C C . GLY A 1 93 ? 17.563 2.876 -44.787 1.00 70.94 93 GLY A C 1
ATOM 720 O O . GLY A 1 93 ? 17.353 3.030 -43.585 1.00 70.94 93 GLY A O 1
ATOM 721 N N . ASP A 1 94 ? 16.713 3.323 -45.718 1.00 81.69 94 ASP A N 1
ATOM 722 C CA . ASP A 1 94 ? 15.396 3.869 -45.374 1.00 81.69 94 ASP A CA 1
ATOM 723 C C . ASP A 1 94 ? 14.501 2.776 -44.763 1.00 81.69 94 ASP A C 1
ATOM 725 O O . ASP A 1 94 ? 14.548 1.600 -45.146 1.00 81.69 94 ASP A O 1
ATOM 729 N N . TRP A 1 95 ? 13.615 3.175 -43.850 1.00 84.44 95 TRP A N 1
ATOM 730 C CA . TRP A 1 95 ? 12.660 2.281 -43.194 1.00 84.44 95 TRP A CA 1
ATOM 731 C C . TRP A 1 95 ? 11.838 1.462 -44.197 1.00 84.44 95 TRP A C 1
ATOM 733 O O . TRP A 1 95 ? 11.523 0.293 -43.956 1.00 84.44 95 TRP A O 1
ATOM 743 N N . SER A 1 96 ? 11.517 2.048 -45.350 1.00 85.62 96 SER A N 1
ATOM 744 C CA . SER A 1 96 ? 10.773 1.366 -46.408 1.00 85.62 96 SER A CA 1
ATOM 745 C C . SER A 1 96 ? 11.540 0.173 -46.979 1.00 85.62 96 SER A C 1
ATOM 747 O O . SER A 1 96 ? 10.938 -0.872 -47.223 1.00 85.62 96 SER A O 1
ATOM 749 N N . GLN A 1 97 ? 12.860 0.293 -47.144 1.00 86.25 97 GLN A N 1
ATOM 750 C CA . GLN A 1 97 ? 13.717 -0.784 -47.645 1.00 86.25 97 GLN A CA 1
ATOM 751 C C . GLN A 1 97 ? 13.761 -1.951 -46.656 1.00 86.25 97 GLN A C 1
ATOM 753 O O . GLN A 1 97 ? 13.541 -3.097 -47.049 1.00 86.25 97 GLN A O 1
ATOM 758 N N . LEU A 1 98 ? 13.971 -1.658 -45.369 1.00 86.50 98 LEU A N 1
ATOM 759 C CA . LEU A 1 98 ? 13.990 -2.680 -44.321 1.00 86.50 98 LEU A CA 1
ATOM 760 C C . LEU A 1 98 ? 12.630 -3.383 -44.197 1.00 86.50 98 LEU A C 1
ATOM 762 O O . LEU A 1 98 ? 12.562 -4.610 -44.124 1.00 86.50 98 LEU A O 1
ATOM 766 N N . ARG A 1 99 ? 11.529 -2.623 -44.229 1.00 85.81 99 ARG A N 1
ATOM 767 C CA . ARG A 1 99 ? 10.170 -3.181 -44.177 1.00 85.81 99 ARG A CA 1
ATOM 768 C C . ARG A 1 99 ? 9.901 -4.112 -45.358 1.00 85.81 99 ARG A C 1
ATOM 770 O O . ARG A 1 9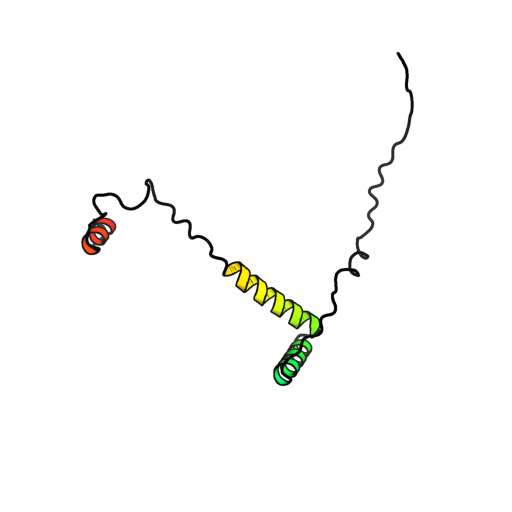9 ? 9.395 -5.216 -45.161 1.00 85.81 99 ARG A O 1
ATOM 777 N N . ASN A 1 100 ? 10.242 -3.681 -46.570 1.00 90.00 100 ASN A N 1
ATOM 778 C CA . ASN A 1 100 ? 10.037 -4.481 -47.776 1.00 90.00 100 ASN A CA 1
ATOM 779 C C . ASN A 1 100 ? 10.840 -5.788 -47.730 1.00 90.00 100 ASN A C 1
ATOM 781 O O . ASN A 1 100 ? 10.346 -6.817 -48.188 1.00 90.00 100 ASN A O 1
ATOM 785 N N . GLU A 1 101 ? 12.037 -5.767 -47.138 1.00 87.62 101 GLU A N 1
ATOM 786 C CA . GLU A 1 101 ? 12.842 -6.969 -46.913 1.00 87.62 101 GLU A CA 1
ATOM 787 C C . GLU A 1 101 ? 12.150 -7.962 -45.973 1.00 87.62 101 GLU A C 1
ATOM 789 O O . GLU A 1 101 ? 12.017 -9.142 -46.301 1.00 87.62 101 GLU A O 1
ATOM 794 N N . ILE A 1 102 ? 11.665 -7.479 -44.825 1.00 85.62 102 ILE A N 1
ATOM 795 C CA . ILE A 1 102 ? 10.997 -8.298 -43.799 1.00 85.62 102 ILE A CA 1
ATOM 796 C C . ILE A 1 102 ? 9.756 -9.001 -44.371 1.00 85.62 102 ILE A C 1
ATOM 798 O O . ILE A 1 102 ? 9.512 -10.182 -44.097 1.00 85.62 102 ILE A O 1
ATOM 802 N N . TYR A 1 103 ? 8.978 -8.285 -45.185 1.00 89.12 103 TYR A N 1
ATOM 803 C CA . TYR A 1 103 ? 7.743 -8.791 -45.791 1.00 89.12 103 TYR A CA 1
ATOM 804 C C . TYR A 1 103 ? 7.931 -9.374 -47.192 1.00 89.12 103 TYR A C 1
ATOM 806 O O . TYR A 1 103 ? 6.945 -9.716 -47.855 1.00 89.12 103 TYR A O 1
ATOM 814 N N . ARG A 1 104 ? 9.175 -9.548 -47.655 1.00 88.44 104 ARG A N 1
ATOM 815 C CA . ARG A 1 104 ? 9.433 -10.127 -48.972 1.00 88.44 104 ARG A CA 1
ATOM 816 C C . ARG A 1 104 ? 8.749 -11.492 -49.087 1.00 88.44 104 ARG A C 1
ATOM 818 O O . ARG A 1 104 ? 8.963 -12.389 -48.274 1.00 88.44 104 ARG A O 1
ATOM 825 N N . GLY A 1 105 ? 7.912 -11.642 -50.113 1.00 79.94 105 GLY A N 1
ATOM 826 C CA . GLY A 1 105 ? 7.181 -12.883 -50.383 1.00 79.94 105 GLY A CA 1
ATOM 827 C C . GLY A 1 105 ? 5.990 -13.156 -49.456 1.00 79.94 105 GLY A C 1
ATOM 828 O O . GLY A 1 105 ? 5.425 -14.243 -49.531 1.00 79.94 105 GLY A O 1
ATOM 829 N N . ARG A 1 106 ? 5.586 -12.199 -48.605 1.00 77.50 106 ARG A N 1
ATOM 830 C CA . ARG A 1 106 ? 4.411 -12.319 -47.717 1.00 77.50 106 ARG A CA 1
ATOM 831 C C . ARG A 1 106 ? 3.215 -11.440 -48.112 1.00 77.50 106 ARG A C 1
ATOM 833 O O . ARG A 1 106 ? 2.241 -11.407 -47.372 1.00 77.50 106 ARG A O 1
ATOM 840 N N . GLY A 1 107 ? 3.263 -10.818 -49.297 1.00 68.50 107 GLY A N 1
ATOM 841 C CA . GLY A 1 107 ? 2.256 -9.864 -49.779 1.00 68.50 107 GLY A CA 1
ATOM 842 C C . GLY A 1 107 ? 2.420 -8.516 -49.078 1.00 68.50 107 GLY A C 1
ATOM 843 O O . GLY A 1 107 ? 2.283 -8.444 -47.862 1.00 68.50 107 GLY A O 1
ATOM 844 N N . GLY A 1 108 ? 2.818 -7.492 -49.837 1.00 58.16 108 GLY A N 1
ATOM 845 C CA . GLY A 1 108 ? 3.095 -6.142 -49.330 1.00 58.16 108 GLY A CA 1
ATOM 846 C C . GLY A 1 108 ? 1.849 -5.315 -49.061 1.00 58.16 108 GLY A C 1
ATOM 847 O O . GLY A 1 108 ? 0.800 -5.619 -49.672 1.00 58.16 108 GLY A O 1
#